Protein AF-A0A5P9F326-F1 (afdb_monomer)

Structure (mmCIF, N/CA/C/O backbone):
data_AF-A0A5P9F326-F1
#
_entry.id   AF-A0A5P9F326-F1
#
loop_
_atom_site.group_PDB
_atom_site.id
_atom_site.type_symbol
_atom_site.label_atom_id
_atom_site.label_alt_id
_atom_site.label_comp_id
_atom_site.label_asym_id
_atom_site.label_entity_id
_atom_site.label_seq_id
_atom_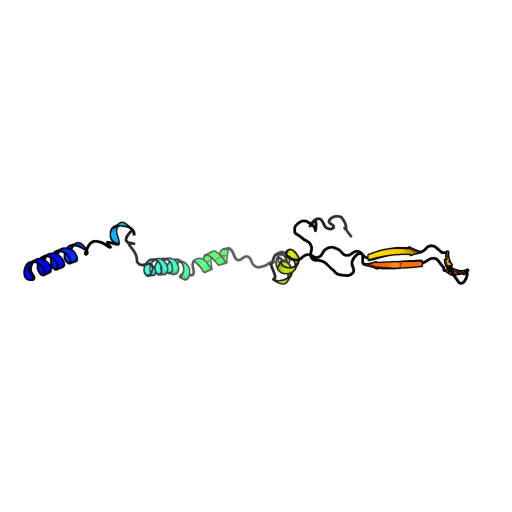site.pdbx_PDB_ins_code
_atom_site.Cartn_x
_atom_site.Cartn_y
_atom_site.Cartn_z
_atom_site.occupancy
_atom_site.B_iso_or_equiv
_atom_site.auth_seq_id
_atom_site.auth_comp_id
_atom_site.auth_asym_id
_atom_site.auth_atom_id
_atom_site.pdbx_PDB_model_num
ATOM 1 N N . MET A 1 1 ? -26.253 -72.107 57.685 1.00 61.25 1 MET A N 1
ATOM 2 C CA . MET A 1 1 ? -25.314 -71.406 56.774 1.00 61.25 1 MET A CA 1
ATOM 3 C C . MET A 1 1 ? -26.021 -70.343 55.927 1.00 61.25 1 MET A C 1
ATOM 5 O O . MET A 1 1 ? -25.635 -69.192 56.038 1.00 61.25 1 MET A O 1
ATOM 9 N N . ARG A 1 2 ? -27.102 -70.662 55.190 1.00 67.38 2 ARG A N 1
ATOM 10 C CA . ARG A 1 2 ? -27.879 -69.684 54.383 1.00 67.38 2 ARG A CA 1
ATOM 11 C C . ARG A 1 2 ? -28.496 -68.513 55.166 1.00 67.38 2 ARG A C 1
ATOM 13 O O . ARG A 1 2 ? -28.523 -67.396 54.674 1.00 67.38 2 ARG A O 1
ATOM 20 N N . THR A 1 3 ? -28.979 -68.746 56.385 1.00 68.69 3 THR A N 1
ATOM 21 C CA . THR A 1 3 ? -29.536 -67.681 57.240 1.00 68.69 3 THR A CA 1
ATOM 22 C C . THR A 1 3 ? -28.457 -66.719 57.740 1.00 68.69 3 THR A C 1
ATOM 24 O O . THR A 1 3 ? -28.693 -65.523 57.837 1.00 68.69 3 THR A O 1
ATOM 27 N N . LEU A 1 4 ? -27.246 -67.229 57.978 1.00 72.25 4 LEU A N 1
ATOM 28 C CA . LEU A 1 4 ? -26.107 -66.458 58.480 1.00 72.25 4 LEU A CA 1
ATOM 29 C C . LEU A 1 4 ? -25.500 -65.572 57.381 1.00 72.25 4 LEU A C 1
ATOM 31 O O . LEU A 1 4 ? -25.160 -64.423 57.641 1.00 72.25 4 LEU A O 1
ATOM 35 N N . THR A 1 5 ? -25.461 -66.053 56.134 1.00 74.44 5 THR A N 1
ATOM 36 C CA . THR A 1 5 ? -25.050 -65.240 54.978 1.00 74.44 5 THR A CA 1
ATOM 37 C C . THR A 1 5 ? -26.035 -64.108 54.685 1.00 74.44 5 THR A C 1
ATOM 39 O O . THR A 1 5 ? -25.599 -63.007 54.376 1.00 74.44 5 THR A O 1
ATOM 42 N N . VAL A 1 6 ? -27.347 -64.343 54.835 1.00 79.94 6 VAL A N 1
ATOM 43 C CA . VAL A 1 6 ? -28.376 -63.306 54.618 1.00 79.94 6 VAL A CA 1
ATOM 44 C C . VAL A 1 6 ? -28.276 -62.200 55.670 1.00 79.94 6 VAL A C 1
ATOM 46 O O . VAL A 1 6 ? -28.275 -61.022 55.315 1.00 79.94 6 VAL A O 1
ATOM 49 N N . VAL A 1 7 ? -28.114 -62.563 56.947 1.00 82.31 7 VAL A N 1
ATOM 50 C CA . VAL A 1 7 ? -27.924 -61.581 58.026 1.00 82.31 7 VAL A CA 1
ATOM 51 C C . VAL A 1 7 ? -26.668 -60.743 57.777 1.00 82.31 7 VAL A C 1
ATOM 53 O O . VAL A 1 7 ? -26.740 -59.521 57.857 1.00 82.31 7 VAL A O 1
ATOM 56 N N . LEU A 1 8 ? -25.559 -61.373 57.371 1.00 80.31 8 LEU A N 1
ATOM 57 C CA . LEU A 1 8 ? -24.294 -60.682 57.108 1.00 80.31 8 LEU A CA 1
ATOM 58 C C . LEU A 1 8 ? -24.382 -59.711 55.915 1.00 80.31 8 LEU A C 1
ATOM 60 O O . LEU A 1 8 ? -23.834 -58.610 55.976 1.00 80.31 8 LEU A O 1
ATOM 64 N N . THR A 1 9 ? -25.119 -60.066 54.857 1.00 80.75 9 THR A N 1
ATOM 65 C CA . THR A 1 9 ? -25.349 -59.159 53.718 1.00 80.75 9 THR A CA 1
ATOM 66 C C . THR A 1 9 ? -26.254 -57.980 54.068 1.00 80.75 9 THR A C 1
ATOM 68 O O . THR A 1 9 ? -25.986 -56.863 53.634 1.00 80.75 9 THR A O 1
ATOM 71 N N . VAL A 1 10 ? -27.291 -58.193 54.887 1.00 81.44 10 VAL A N 1
ATOM 72 C CA . VAL A 1 10 ? -28.208 -57.118 55.302 1.00 81.44 10 VAL A CA 1
ATOM 73 C C . VAL A 1 10 ? -27.493 -56.131 56.221 1.00 81.44 10 VAL A C 1
ATOM 75 O O . VAL A 1 10 ? -27.620 -54.922 56.030 1.00 81.44 10 VAL A O 1
ATOM 78 N N . THR A 1 11 ? -26.668 -56.625 57.151 1.00 78.75 11 THR A N 1
ATOM 79 C CA . THR A 1 11 ? -25.836 -55.752 57.986 1.00 78.75 11 THR A CA 1
ATOM 80 C C . THR A 1 11 ? -24.852 -54.949 57.139 1.00 78.75 11 THR A C 1
ATOM 82 O O . THR A 1 11 ? -24.738 -53.743 57.339 1.00 78.75 11 THR A O 1
ATOM 85 N N . LEU A 1 12 ? -24.213 -55.566 56.136 1.00 77.25 12 LEU A N 1
ATOM 86 C CA . LEU A 1 12 ? -23.255 -54.879 55.268 1.00 77.25 12 LEU A CA 1
ATOM 87 C C . LEU A 1 12 ? -23.908 -53.730 54.485 1.00 77.25 12 LEU A C 1
ATOM 89 O O . LEU A 1 12 ? -23.344 -52.645 54.448 1.00 77.25 12 LEU A O 1
ATOM 93 N N . ILE A 1 13 ? -25.111 -53.926 53.932 1.00 74.88 13 ILE A N 1
ATOM 94 C CA . ILE A 1 13 ? -25.837 -52.893 53.165 1.00 74.88 13 ILE A CA 1
ATOM 95 C C . ILE A 1 13 ? -26.253 -51.712 54.056 1.00 74.88 13 ILE A C 1
ATOM 97 O O . ILE A 1 13 ? -26.178 -50.564 53.621 1.00 74.88 13 ILE A O 1
ATOM 101 N N . SER A 1 14 ? -26.626 -51.963 55.315 1.00 71.88 14 SER A N 1
ATOM 102 C CA . SER A 1 14 ? -26.976 -50.889 56.260 1.00 71.88 14 SER A CA 1
ATOM 1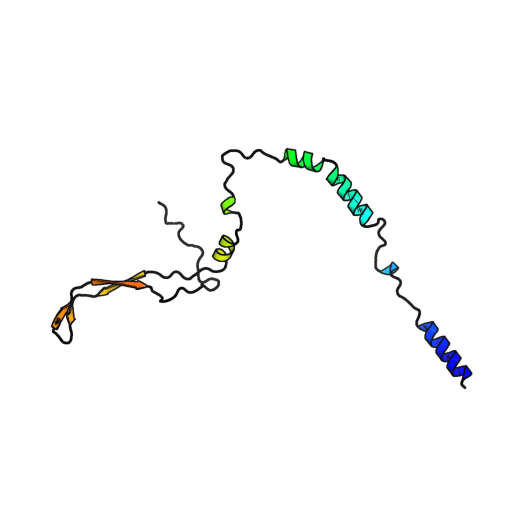03 C C . SER A 1 14 ? -25.793 -49.997 56.668 1.00 71.88 14 SER A C 1
ATOM 105 O O . SER A 1 14 ? -26.002 -48.865 57.090 1.00 71.88 14 SER A O 1
ATOM 107 N N . LEU A 1 15 ? -24.550 -50.464 56.493 1.00 66.00 15 LEU A N 1
ATOM 108 C CA . LEU A 1 15 ? -23.337 -49.686 56.777 1.00 66.00 15 LEU A CA 1
ATOM 109 C C . LEU A 1 15 ? -22.936 -48.739 55.625 1.00 66.00 15 LEU A C 1
ATOM 111 O O . LEU A 1 15 ? -22.061 -47.901 55.824 1.00 66.00 15 LEU A O 1
ATOM 115 N N . LEU A 1 16 ? -23.565 -48.834 54.443 1.00 65.88 16 LEU A N 1
ATOM 116 C CA . LEU A 1 16 ? -23.280 -47.966 53.284 1.00 65.88 16 LEU A CA 1
ATOM 117 C C . LEU A 1 16 ? -24.147 -46.694 53.213 1.00 65.88 16 LEU A C 1
ATOM 119 O O . LEU A 1 16 ? -23.942 -45.871 52.322 1.00 65.88 16 LEU A O 1
ATOM 123 N N . SER A 1 17 ? -25.098 -46.483 54.130 1.00 65.56 17 SER A N 1
ATOM 124 C CA . SER A 1 17 ? -25.923 -45.265 54.160 1.00 65.56 17 SER A CA 1
ATOM 125 C C . SER A 1 17 ? -25.333 -44.194 55.090 1.00 65.56 17 SER A C 1
ATOM 127 O O . SER A 1 17 ? -25.883 -43.906 56.151 1.00 65.56 17 SER A O 1
ATOM 129 N N . ALA A 1 18 ? -24.198 -43.621 54.696 1.00 60.91 18 ALA A N 1
ATOM 130 C CA . ALA A 1 18 ? -23.560 -42.445 55.303 1.00 60.91 18 ALA A CA 1
ATOM 131 C C . ALA A 1 18 ? -22.618 -41.832 54.244 1.00 60.91 18 ALA A C 1
ATOM 133 O O . ALA A 1 18 ? -21.825 -42.568 53.675 1.00 60.91 18 ALA A O 1
ATOM 134 N N . CYS A 1 19 ? -22.589 -40.557 53.848 1.00 63.59 19 CYS A N 1
ATOM 135 C CA . CYS A 1 19 ? -23.296 -39.322 54.173 1.00 63.59 19 CYS A CA 1
ATOM 136 C C . CYS A 1 19 ? -23.126 -38.395 52.948 1.00 63.59 19 CYS A C 1
ATOM 138 O O . CYS A 1 19 ? -22.008 -38.234 52.465 1.00 63.59 19 CYS A O 1
ATOM 140 N N . ALA A 1 20 ? -24.183 -37.727 52.489 1.00 62.28 20 ALA A N 1
ATOM 141 C CA . ALA A 1 20 ? -24.061 -36.537 51.641 1.00 62.28 20 ALA A CA 1
ATOM 142 C C . ALA A 1 20 ? -24.851 -35.400 52.294 1.00 62.28 20 ALA A C 1
ATOM 144 O O . ALA A 1 20 ? -25.893 -34.967 51.809 1.00 62.28 20 ALA A O 1
ATOM 145 N N . THR A 1 21 ? -24.400 -34.967 53.467 1.00 67.25 21 THR A N 1
ATOM 146 C CA . THR A 1 21 ? -24.969 -33.810 54.158 1.00 67.25 21 THR A CA 1
ATOM 147 C C . THR A 1 21 ? -24.419 -32.547 53.498 1.00 67.25 21 THR A C 1
ATOM 149 O O . THR A 1 21 ? -23.243 -32.225 53.642 1.00 67.25 21 THR A O 1
ATOM 152 N N . LYS A 1 22 ? -25.258 -31.827 52.740 1.00 65.12 22 LYS A N 1
ATOM 153 C CA . LYS A 1 22 ? -24.862 -30.581 52.049 1.00 65.12 22 LYS A CA 1
ATOM 154 C C . LYS A 1 22 ? -24.638 -29.399 53.004 1.00 65.12 22 LYS A C 1
ATOM 156 O O . LYS A 1 22 ? -24.153 -28.351 52.586 1.00 65.12 22 LYS A O 1
ATOM 161 N N . ASP A 1 23 ? -25.011 -29.570 54.269 1.00 63.47 23 ASP A N 1
ATOM 162 C CA . ASP A 1 23 ? -25.118 -28.495 55.256 1.00 63.47 23 ASP A CA 1
ATOM 163 C C . ASP A 1 23 ? -23.763 -28.069 55.841 1.00 63.47 23 ASP A C 1
ATOM 165 O O . ASP A 1 23 ? -23.675 -27.027 56.481 1.00 63.47 23 ASP A O 1
ATOM 169 N N . SER A 1 24 ? -22.689 -28.835 55.606 1.00 63.50 24 SER A N 1
ATOM 170 C CA . SER A 1 24 ? -21.341 -28.516 56.099 1.00 63.50 24 SER A CA 1
ATOM 171 C C . SER A 1 24 ? -20.445 -27.797 55.085 1.00 63.50 24 SER A C 1
ATOM 173 O O . SER A 1 24 ? -19.307 -27.481 55.424 1.00 63.50 24 SER A O 1
ATOM 175 N N . ILE A 1 25 ? -20.899 -27.586 53.842 1.00 70.25 25 ILE A N 1
ATOM 176 C CA . ILE A 1 25 ? -20.041 -27.067 52.758 1.00 70.25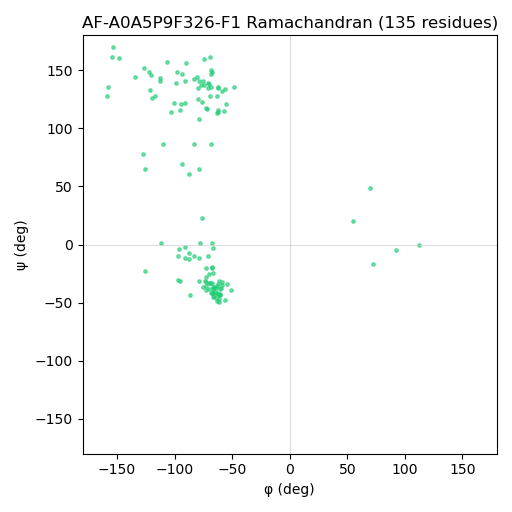 25 ILE A CA 1
ATOM 177 C C . ILE A 1 25 ? -20.588 -25.818 52.063 1.00 70.25 25 ILE A C 1
ATOM 179 O O . ILE A 1 25 ? -19.807 -25.049 51.508 1.00 70.25 25 ILE A O 1
ATOM 183 N N . LEU A 1 26 ? -21.896 -25.562 52.123 1.00 78.00 26 LEU A N 1
ATOM 184 C CA . LEU A 1 26 ? -22.477 -24.336 51.580 1.00 78.00 26 LEU A CA 1
ATOM 185 C C . LEU A 1 26 ? -23.178 -23.553 52.693 1.00 78.00 26 LEU A C 1
ATOM 187 O O . LEU A 1 26 ? -24.046 -24.124 53.357 1.00 78.00 26 LEU A O 1
ATOM 191 N N . PRO A 1 27 ? -22.851 -22.262 52.894 1.00 75.56 27 PRO A N 1
ATOM 192 C CA . PRO A 1 27 ? -23.648 -21.413 53.764 1.00 75.56 27 PRO A CA 1
ATOM 193 C C . PRO A 1 27 ? -25.079 -21.375 53.227 1.00 75.56 27 PRO A C 1
ATOM 195 O O . PRO A 1 27 ? -25.298 -21.198 52.027 1.00 75.56 27 PRO A O 1
ATOM 198 N N . VAL A 1 28 ? -26.054 -21.582 54.110 1.00 78.56 28 VAL A N 1
ATOM 199 C CA . VAL A 1 28 ? -27.467 -21.490 53.746 1.00 78.56 28 VAL A CA 1
ATOM 200 C C . VAL A 1 28 ? -27.782 -20.010 53.524 1.00 78.56 28 VAL A C 1
ATOM 202 O O . VAL A 1 28 ? -27.640 -19.229 54.466 1.00 78.56 28 VAL A O 1
ATOM 205 N N . PRO A 1 29 ? -28.157 -19.590 52.303 1.00 79.88 29 PRO A N 1
ATOM 206 C CA . PRO A 1 29 ? -28.485 -18.197 52.057 1.00 79.88 29 PRO A CA 1
ATOM 207 C C . PRO A 1 29 ? -29.780 -17.835 52.794 1.00 79.88 29 PRO A C 1
ATOM 209 O O . PRO A 1 29 ? -30.756 -18.582 52.751 1.00 79.88 29 PRO A O 1
ATOM 212 N N . GLU A 1 30 ? -29.797 -16.680 53.461 1.00 81.50 30 GLU A N 1
ATOM 213 C CA . GLU A 1 30 ? -30.979 -16.172 54.179 1.00 81.50 30 GLU A CA 1
ATOM 214 C C . GLU A 1 30 ? -32.132 -15.788 53.236 1.00 81.50 30 GLU A C 1
ATOM 216 O O . GLU A 1 30 ? -33.290 -15.691 53.647 1.00 81.50 30 GLU A O 1
ATOM 221 N N . HIS A 1 31 ? -31.818 -15.556 51.961 1.00 83.38 31 HIS A N 1
ATOM 222 C CA . HIS A 1 31 ? -32.761 -15.133 50.936 1.00 83.38 31 HIS A CA 1
ATOM 223 C C . HIS A 1 31 ? -32.569 -15.937 49.656 1.00 83.38 31 HIS A C 1
ATOM 225 O O . HIS A 1 31 ? -31.445 -16.261 49.270 1.00 83.38 31 HIS A O 1
ATOM 231 N N . ASP A 1 32 ? -33.679 -16.221 48.981 1.00 87.75 32 ASP A N 1
ATOM 232 C CA . ASP A 1 32 ? -33.647 -16.818 47.655 1.00 87.75 32 ASP A CA 1
ATOM 233 C C . ASP A 1 32 ? -33.063 -15.823 46.638 1.00 87.75 32 ASP A C 1
ATOM 235 O O . ASP A 1 32 ? -33.241 -14.605 46.751 1.00 87.75 32 ASP A O 1
ATOM 239 N N . MET A 1 33 ? -32.385 -16.337 45.614 1.00 84.69 33 MET A N 1
ATOM 240 C CA . MET A 1 33 ? -31.772 -15.515 44.567 1.00 84.69 33 MET A CA 1
ATOM 241 C C . MET A 1 33 ? -32.805 -14.653 43.842 1.00 84.69 33 MET A C 1
ATOM 243 O O . MET A 1 33 ? -32.487 -13.527 43.458 1.00 84.69 33 MET A O 1
ATOM 247 N N . LYS A 1 34 ? -34.046 -15.144 43.705 1.00 86.19 34 LYS A N 1
ATOM 248 C CA . LYS A 1 34 ? -35.156 -14.356 43.155 1.00 86.19 34 LYS A CA 1
ATOM 249 C C . LYS A 1 34 ? -35.432 -13.107 43.999 1.00 86.19 34 LYS A C 1
ATOM 251 O O . LYS A 1 34 ? -35.564 -12.024 43.450 1.00 86.19 34 LYS A O 1
ATOM 256 N N . ASP A 1 35 ? -35.411 -13.229 45.327 1.00 86.75 35 ASP A N 1
ATOM 257 C CA . ASP A 1 35 ? -35.728 -12.122 46.234 1.00 86.75 35 ASP A CA 1
ATOM 258 C C . ASP A 1 35 ? -34.598 -11.087 46.249 1.00 86.75 35 ASP A C 1
ATOM 260 O O . ASP A 1 35 ? -34.850 -9.883 46.321 1.00 86.75 35 ASP A O 1
ATOM 264 N N . VAL A 1 36 ? -33.344 -11.542 46.141 1.00 86.12 36 VAL A N 1
ATOM 265 C CA . VAL A 1 36 ? -32.177 -10.663 45.969 1.00 86.12 36 VAL A CA 1
ATOM 266 C C . VAL A 1 36 ? -32.263 -9.911 44.640 1.00 86.12 36 VAL A C 1
ATOM 268 O O . VAL A 1 36 ? -32.053 -8.696 44.611 1.00 86.12 36 VAL A O 1
ATOM 271 N N . TYR A 1 37 ? -32.596 -10.612 43.554 1.00 83.94 37 TYR A N 1
ATOM 272 C CA . TYR A 1 37 ? -32.739 -10.020 42.228 1.00 83.94 37 TYR A CA 1
ATOM 273 C C . TYR A 1 37 ? -33.876 -8.995 42.185 1.00 83.94 37 TYR A C 1
ATOM 275 O O . TYR A 1 37 ? -33.652 -7.861 41.764 1.00 83.94 37 TYR A O 1
ATOM 283 N N . ASP A 1 38 ? -35.057 -9.348 42.690 1.00 83.31 38 ASP A N 1
ATOM 284 C CA . ASP A 1 38 ? -36.229 -8.472 42.703 1.00 83.31 38 ASP A CA 1
ATOM 285 C C . ASP A 1 38 ? -35.984 -7.227 43.559 1.00 83.31 38 ASP A C 1
ATOM 287 O O . ASP A 1 38 ? -36.297 -6.117 43.134 1.00 83.31 38 ASP A O 1
ATOM 291 N N . ARG A 1 39 ? -35.341 -7.368 44.725 1.00 82.38 39 ARG A N 1
ATOM 292 C CA . ARG A 1 39 ? -34.966 -6.229 45.579 1.00 82.38 39 ARG A CA 1
ATOM 293 C C . ARG A 1 39 ? -33.945 -5.315 44.904 1.00 82.38 39 ARG A C 1
ATOM 295 O O . ARG A 1 39 ? -34.058 -4.093 44.997 1.00 82.38 39 ARG A O 1
ATOM 302 N N . HIS A 1 40 ? -32.959 -5.891 44.215 1.00 79.00 40 HIS A N 1
ATOM 303 C CA . HIS A 1 40 ? -31.968 -5.118 43.470 1.00 79.00 40 HIS A CA 1
ATOM 304 C C . HIS A 1 40 ? -32.613 -4.393 42.280 1.00 79.00 40 HIS A C 1
ATOM 306 O O . HIS A 1 40 ? -32.358 -3.210 42.067 1.00 79.00 40 HIS A O 1
ATOM 312 N N . MET A 1 41 ? -33.515 -5.057 41.554 1.00 74.06 41 MET A N 1
ATOM 313 C CA . MET A 1 41 ? -34.210 -4.479 40.404 1.00 74.06 41 MET A CA 1
ATOM 314 C C . MET A 1 41 ? -35.277 -3.452 40.792 1.00 74.06 41 MET A C 1
ATOM 316 O O . MET A 1 41 ? -35.450 -2.468 40.074 1.00 74.06 41 MET A O 1
ATOM 320 N N . GLN A 1 42 ? -35.939 -3.593 41.943 1.00 68.94 42 GLN A N 1
ATOM 321 C CA . GLN A 1 42 ? -36.881 -2.591 42.461 1.00 68.94 42 GLN A CA 1
ATOM 322 C C . GLN A 1 42 ? -36.199 -1.242 42.750 1.00 68.94 42 GLN A C 1
ATOM 324 O O . GLN A 1 42 ? -36.794 -0.198 42.492 1.00 68.94 42 GLN A O 1
ATOM 329 N N . GLY A 1 43 ? -34.930 -1.239 43.180 1.00 62.31 43 GLY A N 1
ATOM 330 C CA . GLY A 1 43 ? -34.127 -0.011 43.304 1.00 62.31 43 GLY A CA 1
ATOM 331 C C . GLY A 1 43 ? -33.676 0.591 41.962 1.00 62.31 43 GLY A C 1
ATOM 332 O O . GLY A 1 43 ? -33.353 1.773 41.884 1.00 62.31 43 GLY A O 1
ATOM 333 N N . ILE A 1 44 ? -33.675 -0.206 40.890 1.00 60.97 44 ILE A N 1
ATOM 334 C CA . ILE A 1 44 ? -33.213 0.171 39.543 1.00 60.97 44 ILE A CA 1
ATOM 335 C C . ILE A 1 44 ? -34.388 0.635 38.656 1.00 60.97 44 ILE A C 1
ATOM 337 O O . ILE A 1 44 ? -34.211 1.511 37.807 1.00 60.97 44 ILE A O 1
ATOM 341 N N . GLY A 1 45 ? -35.591 0.086 38.861 1.00 59.34 45 GLY A N 1
ATOM 342 C CA . GLY A 1 45 ? -36.788 0.317 38.040 1.00 59.34 45 GLY A CA 1
ATOM 343 C C . GLY A 1 45 ? -37.660 1.516 38.438 1.00 59.34 45 GLY A C 1
ATOM 344 O O . GLY A 1 45 ? -38.503 1.933 37.650 1.00 59.34 45 GLY A O 1
ATOM 345 N N . GLY A 1 46 ? -37.449 2.112 39.617 1.00 61.97 46 GLY A N 1
ATOM 346 C CA . GLY A 1 46 ? -38.249 3.232 40.142 1.00 61.97 46 GLY A CA 1
ATOM 347 C C . GLY A 1 46 ? -37.962 4.610 39.527 1.00 61.97 46 GLY A C 1
ATOM 348 O O . GLY A 1 46 ? -38.171 5.620 40.188 1.00 61.97 46 GLY A O 1
ATOM 349 N N . GLY A 1 47 ? -37.400 4.685 38.316 1.00 61.56 47 GLY A N 1
ATOM 350 C CA . GLY A 1 47 ? -37.068 5.954 37.644 1.00 61.56 47 GLY A CA 1
ATOM 351 C C . GLY A 1 47 ? -35.872 6.719 38.234 1.00 61.56 47 GLY A C 1
ATOM 352 O O . GLY A 1 47 ? -35.260 7.515 37.530 1.00 61.56 47 GLY A O 1
ATOM 353 N N . GLN A 1 48 ? -35.446 6.411 39.461 1.00 63.75 48 GLN A N 1
ATOM 354 C CA . GLN A 1 48 ? -34.345 7.091 40.154 1.00 63.75 48 GLN A CA 1
ATOM 355 C C . GLN A 1 48 ? -33.009 7.013 39.394 1.00 63.75 48 GLN A C 1
ATOM 357 O O . GLN A 1 48 ? -32.244 7.976 39.366 1.00 63.75 48 GLN A O 1
ATOM 362 N N . LEU A 1 49 ? -32.733 5.901 38.705 1.00 63.53 49 LEU A N 1
ATOM 363 C CA . LEU A 1 49 ? -31.574 5.801 37.813 1.00 63.53 49 LEU A CA 1
ATOM 364 C C . LEU A 1 49 ? -31.736 6.603 36.521 1.00 63.53 49 LEU A C 1
ATOM 366 O O . LEU A 1 49 ? -30.736 7.078 35.988 1.00 63.53 49 LEU A O 1
ATOM 370 N N . TYR A 1 50 ? -32.956 6.738 35.998 1.00 66.69 50 TYR A N 1
ATOM 371 C CA . TYR A 1 50 ? -33.226 7.599 34.845 1.00 66.69 50 TYR A CA 1
ATOM 372 C C . TYR A 1 50 ? -33.024 9.073 35.215 1.00 66.69 50 TYR A C 1
ATOM 374 O O . TYR A 1 50 ? -32.369 9.788 34.459 1.00 66.69 50 TYR A O 1
ATOM 382 N N . ASP A 1 51 ? -33.471 9.488 36.403 1.00 70.06 51 ASP A N 1
ATOM 383 C CA . ASP A 1 51 ? -33.231 10.829 36.948 1.00 70.06 51 ASP A CA 1
ATOM 384 C C . ASP A 1 51 ? -31.748 11.078 37.237 1.00 70.06 51 ASP A C 1
ATOM 386 O O . ASP A 1 51 ? -31.192 12.096 36.843 1.00 70.06 51 ASP A O 1
ATOM 390 N N . THR A 1 52 ? -31.047 10.121 37.845 1.00 69.69 52 THR A N 1
ATOM 391 C CA . THR A 1 52 ? -29.608 10.285 38.118 1.00 69.69 52 THR A CA 1
ATOM 392 C C . THR A 1 52 ? -28.793 10.336 36.819 1.00 69.69 52 THR A C 1
ATOM 394 O O . THR A 1 52 ? -27.834 11.099 36.706 1.00 69.69 52 THR A O 1
ATOM 397 N N . ARG A 1 53 ? -29.183 9.563 35.794 1.00 68.88 53 ARG A N 1
ATOM 398 C CA . ARG A 1 53 ? -28.555 9.606 34.462 1.00 68.88 53 ARG A CA 1
ATOM 399 C C . ARG A 1 53 ? -28.912 10.866 33.677 1.00 68.88 53 ARG A C 1
ATOM 401 O O . ARG A 1 53 ? -28.110 11.279 32.842 1.00 68.88 53 ARG A O 1
ATOM 408 N N . SER A 1 54 ? -30.071 11.478 33.923 1.00 70.88 54 SER A N 1
ATOM 409 C CA . SER A 1 54 ? -30.454 12.727 33.259 1.00 70.88 54 SER A CA 1
ATOM 410 C C . SER A 1 54 ? -29.564 13.894 33.702 1.00 70.88 54 SER A C 1
ATOM 412 O O . SER A 1 54 ? -29.193 14.708 32.860 1.00 70.88 54 SER A O 1
ATOM 414 N N . LEU A 1 55 ? -29.097 13.901 34.959 1.00 74.81 55 LEU A N 1
ATOM 415 C CA . LEU A 1 55 ? -28.121 14.878 35.471 1.00 74.81 55 LEU A CA 1
ATOM 416 C C . LEU A 1 55 ? -26.765 14.829 34.746 1.00 74.81 55 LEU A C 1
ATOM 418 O O . LEU A 1 55 ? -26.100 15.851 34.606 1.00 74.81 55 LEU A O 1
ATOM 422 N N . LEU A 1 56 ? -26.352 13.651 34.271 1.00 73.50 56 LEU A N 1
ATOM 423 C CA . LEU A 1 56 ? -25.100 13.460 33.526 1.00 73.50 56 LEU A CA 1
ATOM 424 C C . LEU A 1 56 ? -25.266 13.693 32.017 1.00 73.50 56 LEU A C 1
ATOM 426 O O . LEU A 1 56 ? -24.282 13.696 31.273 1.00 73.50 56 LEU A O 1
ATOM 430 N N . ARG A 1 57 ? -26.500 13.875 31.536 1.00 70.75 57 ARG A N 1
ATOM 431 C CA . ARG A 1 57 ? -26.795 14.032 30.112 1.00 70.75 57 ARG A CA 1
ATOM 432 C C . ARG A 1 57 ? -26.568 15.481 29.690 1.00 70.75 57 ARG A C 1
ATOM 434 O O . ARG A 1 57 ? -27.492 16.286 29.640 1.00 70.75 57 ARG A O 1
ATOM 441 N N . ARG A 1 58 ? -25.328 15.811 29.336 1.00 75.69 58 ARG A N 1
ATOM 442 C CA . ARG A 1 58 ? -25.014 17.065 28.642 1.00 75.69 58 ARG A CA 1
ATOM 443 C C . ARG A 1 58 ? -25.536 16.996 27.193 1.00 75.69 58 ARG A C 1
ATOM 445 O O . ARG A 1 58 ? -25.321 15.977 26.535 1.00 75.69 58 ARG A O 1
ATOM 452 N N . PRO A 1 59 ? -26.206 18.037 26.662 1.00 73.12 59 PRO A N 1
ATOM 453 C CA . PRO A 1 59 ? -26.514 18.104 25.237 1.00 73.12 59 PRO A CA 1
ATOM 454 C C . PRO A 1 59 ? -25.211 18.137 24.430 1.00 73.12 59 PRO A C 1
ATOM 456 O O . PRO A 1 59 ? -24.280 18.857 24.792 1.00 73.12 59 PRO A O 1
ATOM 459 N N . LYS A 1 60 ? -25.142 17.359 23.344 1.00 66.06 60 LYS A N 1
ATOM 460 C CA . LYS A 1 60 ? -24.009 17.394 22.415 1.00 66.06 60 LYS A CA 1
ATOM 461 C C . LYS A 1 60 ? -23.942 18.798 21.807 1.00 66.06 60 LYS A C 1
ATOM 463 O O . LYS A 1 60 ? -24.881 19.220 21.136 1.00 66.06 60 LYS A O 1
ATOM 468 N N . ILE A 1 61 ? -22.880 19.532 22.119 1.00 72.69 61 ILE A N 1
ATOM 469 C CA . ILE A 1 61 ? -22.629 20.886 21.614 1.00 72.69 61 ILE A CA 1
ATOM 470 C C . ILE A 1 61 ? -21.760 20.757 20.361 1.00 72.69 61 ILE A C 1
ATOM 472 O O . ILE A 1 61 ? -20.955 19.836 20.250 1.00 72.69 61 ILE A O 1
ATOM 476 N N . GLU A 1 62 ? -21.951 21.648 19.397 1.00 60.62 62 GLU A N 1
ATOM 477 C CA . GLU A 1 62 ? -21.110 21.743 18.204 1.00 60.62 62 GLU A CA 1
ATOM 478 C C . GLU A 1 62 ? -19.645 21.961 18.635 1.00 60.62 62 GLU A C 1
ATOM 480 O O . GLU A 1 62 ? -19.335 22.942 19.307 1.00 60.62 62 GLU A O 1
ATOM 485 N N . GLY A 1 63 ? -18.774 20.985 18.351 1.00 64.38 63 GLY A N 1
ATOM 486 C CA . GLY A 1 63 ? -17.403 20.912 18.882 1.00 64.38 63 GLY A CA 1
ATOM 487 C C . GLY A 1 63 ? -17.139 19.761 19.862 1.00 64.38 63 GLY A C 1
ATOM 488 O O . GLY A 1 63 ? -16.019 19.630 20.339 1.00 64.38 63 GLY A O 1
ATOM 489 N N . ASP A 1 64 ? -18.135 18.925 20.168 1.00 61.75 64 ASP A N 1
ATOM 490 C CA . ASP A 1 64 ? -17.895 17.612 20.781 1.00 61.75 64 ASP A CA 1
ATOM 491 C C . ASP A 1 64 ? -17.087 16.765 19.782 1.00 61.75 64 ASP A C 1
ATOM 493 O O . ASP A 1 64 ? -17.579 16.494 18.680 1.00 61.75 64 ASP A O 1
ATOM 497 N N . ASP A 1 65 ? -15.837 16.448 20.137 1.00 64.88 65 ASP A N 1
ATOM 498 C CA . ASP A 1 65 ? -14.862 15.804 19.252 1.00 64.88 65 ASP A CA 1
ATOM 499 C C . ASP A 1 65 ? -15.482 14.596 18.545 1.00 64.88 65 ASP A C 1
ATOM 501 O O . ASP A 1 65 ? -16.176 13.773 19.154 1.00 64.88 65 ASP A O 1
ATOM 505 N N . ASP A 1 66 ? -15.232 14.479 17.240 1.00 68.00 66 ASP A N 1
ATOM 506 C CA . ASP A 1 66 ? -15.674 13.324 16.475 1.00 68.00 66 ASP A CA 1
ATOM 507 C C . ASP A 1 66 ? -14.886 12.080 16.915 1.00 68.00 66 ASP A C 1
ATOM 509 O O . ASP A 1 66 ? -13.862 11.703 16.347 1.00 68.00 66 ASP A O 1
ATOM 513 N N . LEU A 1 67 ? -15.382 11.425 17.965 1.00 66.69 67 LEU A N 1
ATOM 514 C CA . LEU A 1 67 ? -14.846 10.177 18.500 1.00 66.69 67 LEU A CA 1
ATOM 515 C C . LEU A 1 67 ? -15.027 8.997 17.534 1.00 66.69 67 LEU A C 1
ATOM 517 O O . LEU A 1 67 ? -14.615 7.888 17.874 1.00 66.69 67 LEU A O 1
ATOM 521 N N . SER A 1 68 ? -15.606 9.197 16.341 1.00 67.44 68 SER A N 1
ATOM 522 C CA . SER A 1 68 ? -15.718 8.157 15.312 1.00 67.44 68 SER A CA 1
ATOM 523 C C . SER A 1 68 ? -14.360 7.533 14.970 1.00 67.44 68 SER A C 1
ATOM 525 O O . SER A 1 68 ? -14.284 6.319 14.784 1.00 67.44 68 SER A O 1
ATOM 527 N N . TYR A 1 69 ? -13.277 8.316 15.013 1.00 64.12 69 TYR A N 1
ATOM 528 C CA . TYR A 1 69 ? -11.903 7.835 14.821 1.00 64.12 69 TYR A CA 1
ATOM 529 C C . TYR A 1 69 ? -11.412 6.894 15.936 1.00 64.12 69 TYR A C 1
ATOM 531 O O . TYR A 1 69 ? -10.532 6.067 15.698 1.00 64.12 69 TYR A O 1
ATOM 539 N N . TYR A 1 70 ? -11.987 6.982 17.138 1.00 63.12 70 TYR A N 1
ATOM 540 C CA . TYR A 1 70 ? -11.678 6.104 18.273 1.00 63.12 70 TYR A CA 1
ATOM 541 C C . TYR A 1 70 ? -12.576 4.864 18.334 1.00 63.12 70 TYR A C 1
ATOM 543 O O . TYR A 1 70 ? -12.290 3.928 19.091 1.00 63.12 70 TYR A O 1
ATOM 551 N N . VAL A 1 71 ? -13.655 4.820 17.546 1.00 70.62 71 VAL A N 1
ATOM 552 C CA . VAL A 1 71 ? -14.524 3.647 17.479 1.00 70.62 71 VAL A CA 1
ATOM 553 C C . VAL A 1 71 ? -13.793 2.541 16.726 1.00 70.62 71 VAL A C 1
ATOM 555 O O . VAL A 1 71 ? -13.474 2.650 15.543 1.00 70.62 71 VAL A O 1
ATOM 558 N N . ARG A 1 72 ? -13.547 1.427 17.422 1.00 72.38 72 ARG A N 1
ATOM 559 C CA . ARG A 1 72 ? -13.079 0.199 16.780 1.00 72.38 72 ARG A CA 1
ATOM 560 C C . ARG A 1 72 ? -14.149 -0.274 15.804 1.00 72.38 72 ARG A C 1
ATOM 562 O O . ARG A 1 72 ? -15.245 -0.643 16.213 1.00 72.38 72 ARG A O 1
ATOM 569 N N . THR A 1 73 ? -13.807 -0.278 14.524 1.00 77.50 73 THR A N 1
ATOM 570 C CA . THR A 1 73 ? -14.590 -0.941 13.482 1.00 77.50 73 THR A CA 1
ATOM 571 C C . THR A 1 73 ? -13.869 -2.212 13.045 1.00 77.50 73 THR A C 1
ATOM 573 O O . THR A 1 73 ? -12.644 -2.305 13.170 1.00 77.50 73 THR A O 1
ATOM 576 N N . GLU A 1 74 ? -14.605 -3.172 12.484 1.00 74.69 74 GLU A N 1
ATOM 577 C CA . GLU A 1 74 ? -14.029 -4.391 11.890 1.00 74.69 74 GLU A CA 1
ATOM 578 C C . GLU A 1 74 ? -12.906 -4.060 10.888 1.00 74.69 74 GLU A C 1
ATOM 580 O O . GLU A 1 74 ? -11.843 -4.684 10.883 1.00 74.69 74 GLU A O 1
ATOM 585 N N . LYS A 1 75 ? -13.090 -2.989 10.101 1.00 73.31 75 LYS A N 1
ATOM 586 C CA . LYS A 1 75 ? -12.087 -2.474 9.159 1.00 73.31 75 LYS A CA 1
ATOM 587 C C . LYS A 1 75 ? -10.799 -2.037 9.866 1.00 73.31 75 LYS A C 1
ATOM 589 O O . LYS A 1 75 ? -9.713 -2.443 9.456 1.00 73.31 75 LYS A O 1
ATOM 594 N N . THR A 1 76 ? -10.907 -1.229 10.921 1.00 72.62 76 THR A N 1
ATOM 595 C CA . THR A 1 76 ? -9.747 -0.733 11.683 1.00 72.62 76 THR A CA 1
ATOM 596 C C . THR A 1 76 ? -8.987 -1.883 12.348 1.00 72.62 76 THR A C 1
ATOM 598 O O . THR A 1 76 ? -7.759 -1.868 12.429 1.00 72.62 76 THR A O 1
ATOM 601 N N . GLN A 1 77 ? -9.706 -2.911 12.802 1.00 77.56 77 GLN A N 1
ATOM 602 C CA . GLN A 1 77 ? -9.118 -4.051 13.499 1.00 77.56 77 GLN A CA 1
ATOM 603 C C . GLN A 1 77 ? -8.343 -4.980 12.559 1.00 77.56 77 GLN A C 1
ATOM 605 O O . GLN A 1 77 ? -7.255 -5.426 12.921 1.00 77.56 77 GLN A O 1
ATOM 610 N N . LEU A 1 78 ? -8.846 -5.218 11.345 1.00 74.25 78 LEU A N 1
ATOM 611 C CA . LEU A 1 78 ? -8.116 -5.956 10.309 1.00 74.25 78 LEU A CA 1
ATOM 612 C C . LEU A 1 78 ? -6.808 -5.249 9.928 1.00 74.25 78 LEU A C 1
ATOM 614 O O . LEU A 1 78 ? -5.755 -5.884 9.919 1.00 74.25 78 LEU A O 1
ATOM 618 N N . GLN A 1 79 ? -6.854 -3.933 9.703 1.00 74.00 79 GLN A N 1
ATOM 619 C CA . GLN A 1 79 ? -5.664 -3.143 9.356 1.00 74.00 79 GLN A CA 1
ATOM 620 C C . GLN A 1 79 ? -4.614 -3.121 10.476 1.00 74.00 79 GLN A C 1
ATOM 622 O O . GLN A 1 79 ? -3.419 -3.192 10.203 1.00 74.00 79 GLN A O 1
ATOM 627 N N . ALA A 1 80 ? -5.040 -3.064 11.740 1.00 71.75 80 ALA A N 1
ATOM 628 C CA . ALA A 1 80 ? -4.122 -3.098 12.877 1.00 71.75 80 ALA A CA 1
ATOM 629 C C . ALA A 1 80 ? -3.449 -4.469 13.077 1.00 71.75 80 ALA A C 1
ATOM 631 O O . ALA A 1 80 ? -2.385 -4.542 13.688 1.00 71.75 80 ALA A O 1
ATOM 632 N N . ARG A 1 81 ? -4.072 -5.560 12.614 1.00 78.06 81 ARG A N 1
ATOM 633 C CA . ARG A 1 81 ? -3.583 -6.932 12.831 1.00 78.06 81 ARG A CA 1
ATOM 634 C C . ARG A 1 81 ? -2.779 -7.486 11.660 1.00 78.06 81 ARG A C 1
ATOM 636 O O . ARG A 1 81 ? -1.884 -8.289 11.900 1.00 78.06 81 ARG A O 1
ATOM 643 N N . PHE A 1 82 ? -3.080 -7.064 10.435 1.00 86.00 82 PHE A N 1
ATOM 644 C CA . PHE A 1 82 ? -2.469 -7.593 9.216 1.00 86.00 82 PHE A CA 1
ATOM 645 C C . PHE A 1 82 ? -1.919 -6.451 8.360 1.00 86.00 82 PHE A C 1
ATOM 647 O O . PHE A 1 82 ? -2.534 -6.036 7.377 1.00 86.00 82 PHE A O 1
ATOM 654 N N . LYS A 1 83 ? -0.756 -5.929 8.757 1.00 87.50 83 LYS A N 1
ATOM 655 C CA . LYS A 1 83 ? -0.015 -4.940 7.966 1.00 87.50 83 LYS A CA 1
ATOM 656 C C . LYS A 1 83 ? 0.831 -5.641 6.907 1.00 87.50 83 LYS A C 1
ATOM 658 O O . LYS A 1 83 ? 1.383 -6.709 7.166 1.00 87.50 83 LYS A O 1
ATOM 663 N N . THR A 1 84 ? 0.927 -5.049 5.726 1.00 89.88 84 THR A N 1
ATOM 664 C CA . THR A 1 84 ? 1.838 -5.493 4.667 1.00 89.88 84 THR A CA 1
ATOM 665 C C . THR A 1 84 ? 3.193 -4.799 4.798 1.00 89.88 84 THR A C 1
ATOM 667 O O . THR A 1 84 ? 3.297 -3.728 5.399 1.00 89.88 84 THR A O 1
ATOM 670 N N . LEU A 1 85 ? 4.244 -5.422 4.265 1.00 90.38 85 LEU A N 1
ATOM 671 C CA . LEU A 1 85 ? 5.552 -4.792 4.115 1.00 90.38 85 LEU A CA 1
ATOM 672 C C . LEU A 1 85 ? 5.480 -3.719 3.016 1.00 90.38 85 LEU A C 1
ATOM 674 O O . LEU A 1 85 ? 4.857 -3.956 1.975 1.00 90.38 85 LEU A O 1
ATOM 678 N N . PRO A 1 86 ? 6.114 -2.549 3.210 1.00 90.56 86 PRO A N 1
ATOM 679 C CA . PRO A 1 86 ? 6.126 -1.505 2.192 1.00 90.56 86 PRO A CA 1
ATOM 680 C C . PRO A 1 86 ? 6.844 -2.020 0.944 1.00 90.56 86 PRO A C 1
ATOM 682 O O . PRO A 1 86 ? 7.966 -2.479 1.073 1.00 90.56 86 PRO A O 1
ATOM 685 N N . ASN A 1 87 ? 6.238 -1.917 -0.246 1.00 93.81 87 ASN A N 1
ATOM 686 C CA . ASN A 1 87 ? 6.843 -2.316 -1.527 1.00 93.81 87 ASN A CA 1
ATOM 687 C C . ASN A 1 87 ? 7.173 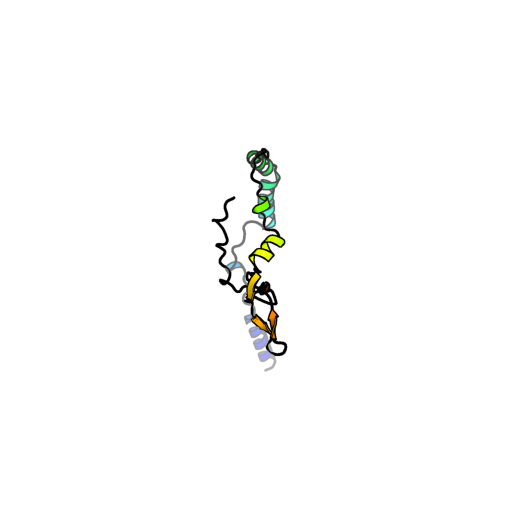-1.078 -2.392 1.00 93.81 87 ASN A C 1
ATOM 689 O O . ASN A 1 87 ? 6.335 -0.638 -3.200 1.00 93.81 87 ASN A O 1
ATOM 693 N N . PRO A 1 88 ? 8.360 -0.461 -2.208 1.00 94.44 88 PRO A N 1
ATOM 694 C CA . PRO A 1 88 ? 8.711 0.770 -2.893 1.00 94.44 88 PRO A CA 1
ATOM 695 C C . PRO A 1 88 ? 8.898 0.531 -4.394 1.00 94.44 88 PRO A C 1
ATOM 697 O O . PRO A 1 88 ? 9.295 -0.546 -4.848 1.00 94.44 88 PRO A O 1
ATOM 700 N N . THR A 1 89 ? 8.609 1.568 -5.178 1.00 95.75 89 THR A N 1
ATOM 701 C CA . THR A 1 89 ? 8.994 1.605 -6.589 1.00 95.75 89 THR A CA 1
ATOM 702 C C . THR A 1 89 ? 10.467 1.988 -6.677 1.00 95.75 89 THR A C 1
ATOM 704 O O . THR A 1 89 ? 10.884 3.014 -6.141 1.00 95.75 89 THR A O 1
ATOM 707 N N . MET A 1 90 ? 11.239 1.149 -7.351 1.00 96.06 90 MET A N 1
ATOM 708 C CA . MET A 1 90 ? 12.653 1.329 -7.628 1.00 96.06 90 MET A CA 1
ATOM 709 C C . MET A 1 90 ? 12.828 1.885 -9.034 1.00 96.06 90 MET A C 1
ATOM 711 O O . MET A 1 90 ? 12.055 1.567 -9.938 1.00 96.06 90 MET A O 1
ATOM 715 N N . TYR A 1 91 ? 13.882 2.675 -9.217 1.00 96.81 91 TYR A N 1
ATOM 716 C CA . TYR A 1 91 ? 14.254 3.213 -10.515 1.00 96.81 91 TYR A CA 1
ATOM 717 C C . TYR A 1 91 ? 15.666 2.772 -10.873 1.00 96.81 91 TYR A C 1
ATOM 719 O O . TYR A 1 91 ? 16.583 2.894 -10.060 1.00 96.81 91 TYR A O 1
ATOM 727 N N . VAL A 1 92 ? 15.854 2.289 -12.097 1.00 97.06 92 VAL A N 1
ATOM 728 C CA . VAL A 1 92 ? 17.177 1.977 -12.645 1.00 97.06 92 VAL A CA 1
ATOM 729 C C . VAL A 1 92 ? 17.444 2.871 -13.839 1.00 97.06 92 VAL A C 1
ATOM 731 O O . VAL A 1 92 ? 16.642 2.947 -14.770 1.00 97.06 92 VAL A O 1
ATOM 734 N N . PHE A 1 93 ? 18.597 3.532 -13.803 1.00 97.25 93 PHE A N 1
ATOM 735 C CA . PHE A 1 93 ? 19.127 4.282 -14.928 1.00 97.25 93 PHE A CA 1
ATOM 736 C C . PHE A 1 93 ? 20.018 3.377 -15.776 1.00 97.25 93 PHE A C 1
ATOM 738 O O . PHE A 1 93 ? 21.016 2.838 -15.292 1.00 97.25 93 PHE A O 1
ATOM 745 N N . VAL A 1 94 ? 19.665 3.233 -17.048 1.00 95.69 94 VAL A N 1
ATOM 746 C CA . VAL A 1 94 ? 20.480 2.535 -18.038 1.00 95.69 94 VAL A CA 1
ATOM 747 C C . VAL A 1 94 ? 21.303 3.581 -18.773 1.00 95.69 94 VAL A C 1
ATOM 749 O O . VAL A 1 94 ? 20.752 4.458 -19.437 1.00 95.69 94 VAL A O 1
ATOM 752 N N . ALA A 1 95 ? 22.627 3.509 -18.637 1.00 96.81 95 ALA A N 1
ATOM 753 C CA . ALA A 1 95 ? 23.527 4.423 -19.326 1.00 96.81 95 ALA A CA 1
ATOM 754 C C . ALA A 1 95 ? 23.506 4.170 -20.849 1.00 96.81 95 ALA A C 1
ATOM 756 O O . ALA A 1 95 ? 23.375 3.015 -21.269 1.00 96.81 95 ALA A O 1
ATOM 757 N N . PRO A 1 96 ? 23.670 5.216 -21.684 1.00 97.31 96 PRO A N 1
ATOM 758 C CA . PRO A 1 96 ? 23.793 5.042 -23.127 1.00 97.31 96 PRO A CA 1
ATOM 759 C C . PRO A 1 96 ? 24.950 4.096 -23.474 1.00 97.31 96 PRO A C 1
ATOM 761 O O . PRO A 1 96 ? 26.049 4.236 -22.934 1.00 97.31 96 PRO A O 1
ATOM 764 N N . HIS A 1 97 ? 24.718 3.147 -24.377 1.00 95.31 97 HIS A N 1
ATOM 765 C CA . HIS A 1 97 ? 25.719 2.167 -24.810 1.00 95.31 97 HIS A CA 1
ATOM 766 C C . HIS A 1 97 ? 25.421 1.674 -26.232 1.00 95.31 97 HIS A C 1
ATOM 768 O O . HIS A 1 97 ? 24.375 1.979 -26.799 1.00 95.31 97 HIS A O 1
ATOM 774 N N . LEU A 1 98 ? 26.349 0.934 -26.840 1.00 96.88 98 LEU A N 1
ATOM 775 C CA . LEU A 1 98 ? 26.129 0.296 -28.141 1.00 96.88 98 LEU A CA 1
ATOM 776 C C . LEU A 1 98 ? 25.565 -1.115 -27.944 1.00 96.88 98 LEU A C 1
ATOM 778 O O . LEU A 1 98 ? 26.015 -1.843 -27.057 1.00 96.88 98 LEU A O 1
ATOM 782 N N . ALA A 1 99 ? 24.614 -1.517 -28.787 1.00 94.50 99 ALA A N 1
ATOM 783 C CA . ALA A 1 99 ? 24.131 -2.894 -28.830 1.00 94.50 99 ALA A CA 1
ATOM 784 C C . ALA A 1 99 ? 25.270 -3.854 -29.216 1.00 94.50 99 ALA A C 1
ATOM 786 O O . ALA A 1 99 ? 26.000 -3.583 -30.171 1.00 94.50 99 ALA A O 1
ATOM 787 N N . ALA A 1 100 ? 25.401 -4.983 -28.508 1.00 92.44 100 ALA A N 1
ATOM 788 C CA . ALA A 1 100 ? 26.518 -5.915 -28.691 1.00 92.44 100 ALA A CA 1
ATOM 789 C C . ALA A 1 100 ? 26.647 -6.408 -30.146 1.00 92.44 100 ALA A C 1
ATOM 791 O O . ALA A 1 100 ? 27.727 -6.316 -30.729 1.00 92.44 100 ALA A O 1
ATOM 792 N N . ASP A 1 101 ? 25.536 -6.837 -30.749 1.00 93.69 101 ASP A N 1
ATOM 793 C CA . ASP A 1 101 ? 25.551 -7.485 -32.065 1.00 93.69 101 ASP A CA 1
ATOM 794 C C . ASP A 1 101 ? 25.500 -6.488 -33.229 1.00 93.69 101 ASP A C 1
ATOM 796 O O . ASP A 1 101 ? 26.218 -6.628 -34.215 1.00 93.69 101 ASP A O 1
ATOM 800 N N . THR A 1 102 ? 24.642 -5.468 -33.135 1.00 94.56 102 THR A N 1
ATOM 801 C CA . THR A 1 102 ? 24.369 -4.545 -34.251 1.00 94.56 102 THR A CA 1
ATOM 802 C C . THR A 1 102 ? 25.172 -3.249 -34.180 1.00 94.56 102 THR A C 1
ATOM 804 O O . THR A 1 102 ? 25.149 -2.483 -35.141 1.00 94.56 102 THR A O 1
ATOM 807 N N . GLN A 1 103 ? 25.861 -2.981 -33.061 1.00 94.88 103 GLN A N 1
ATOM 808 C CA . GLN A 1 103 ? 26.602 -1.737 -32.796 1.00 94.88 103 GLN A CA 1
ATOM 809 C C . GLN A 1 103 ? 25.749 -0.461 -32.942 1.00 94.88 103 GLN A C 1
ATOM 811 O O . GLN A 1 103 ? 26.271 0.642 -33.099 1.00 94.88 103 GLN A O 1
ATOM 816 N N . VAL A 1 104 ? 24.421 -0.593 -32.877 1.00 97.25 104 VAL A N 1
ATOM 817 C CA . VAL A 1 104 ? 23.483 0.534 -32.924 1.00 97.25 104 VAL A CA 1
ATOM 818 C C . VAL A 1 104 ? 23.471 1.236 -31.559 1.00 97.25 104 VAL A C 1
ATOM 820 O O . VAL A 1 104 ? 23.452 0.548 -30.533 1.00 97.25 104 VAL A O 1
ATOM 823 N N . PRO A 1 105 ? 23.476 2.583 -31.508 1.00 96.25 105 PRO A N 1
ATOM 824 C CA . PRO A 1 105 ? 23.435 3.315 -30.249 1.00 96.25 105 PRO A CA 1
ATOM 825 C C . PRO A 1 105 ? 22.082 3.175 -29.548 1.00 96.25 105 PRO A C 1
ATOM 827 O O . PRO A 1 105 ? 21.032 3.467 -30.121 1.00 96.25 105 PRO A O 1
ATOM 830 N N . ILE A 1 106 ? 22.130 2.776 -28.280 1.00 96.00 106 ILE A N 1
ATOM 831 C CA . ILE A 1 106 ? 20.996 2.726 -27.360 1.00 96.00 106 ILE A CA 1
ATOM 832 C C . ILE A 1 106 ? 21.073 3.976 -26.468 1.00 96.00 106 ILE A C 1
ATOM 834 O O . ILE A 1 106 ? 22.102 4.190 -25.814 1.00 96.00 106 ILE A O 1
ATOM 838 N N . PRO A 1 107 ? 20.033 4.834 -26.443 1.00 96.88 107 PRO A N 1
ATOM 839 C CA . PRO A 1 107 ? 20.028 6.027 -25.603 1.00 96.88 107 PRO A CA 1
ATOM 840 C C . PRO A 1 107 ? 19.932 5.652 -24.122 1.00 96.88 107 PRO A C 1
ATOM 842 O O . PRO A 1 107 ? 19.516 4.553 -23.769 1.00 96.88 107 PRO A O 1
ATOM 845 N N . GLY A 1 108 ? 20.291 6.586 -23.245 1.00 96.81 108 GLY A N 1
ATOM 846 C CA . GLY A 1 108 ? 20.083 6.409 -21.813 1.00 96.81 108 GLY A CA 1
ATOM 847 C C . GLY A 1 108 ? 18.615 6.604 -21.443 1.00 96.81 108 GLY A C 1
ATOM 848 O O . GLY A 1 108 ? 17.963 7.504 -21.973 1.00 96.81 108 GLY A O 1
ATOM 849 N N . TYR A 1 109 ? 18.099 5.783 -20.532 1.00 96.31 109 TYR A N 1
ATOM 850 C CA . TYR A 1 109 ? 16.715 5.874 -20.064 1.00 96.31 109 TYR A CA 1
ATOM 851 C C . TYR A 1 109 ? 16.578 5.433 -18.606 1.00 96.31 109 TYR A C 1
ATOM 853 O O . TYR A 1 109 ? 17.435 4.744 -18.051 1.00 96.31 109 TYR A O 1
ATOM 861 N N . LEU A 1 110 ? 15.480 5.858 -17.984 1.00 97.50 110 LEU A N 1
ATOM 862 C CA . LEU A 1 110 ? 15.070 5.426 -16.656 1.00 97.50 110 LEU A CA 1
ATOM 863 C C . LEU A 1 110 ? 14.002 4.340 -16.800 1.00 97.50 110 LEU A C 1
ATOM 865 O O . LEU A 1 110 ? 13.105 4.457 -17.632 1.00 97.50 110 LEU A O 1
ATOM 869 N N . THR A 1 111 ? 14.091 3.305 -15.979 1.00 95.88 111 THR A N 1
ATOM 870 C CA . THR A 1 111 ? 13.060 2.270 -15.854 1.00 95.88 111 THR A CA 1
ATOM 871 C C . THR A 1 111 ? 12.555 2.233 -14.428 1.00 95.88 111 THR A C 1
ATOM 873 O O . THR A 1 111 ? 13.332 2.471 -13.506 1.00 95.88 111 THR A O 1
ATOM 876 N N . GLU A 1 112 ? 11.272 1.935 -14.253 1.00 97.00 112 GLU A N 1
ATOM 877 C CA . GLU A 1 112 ? 10.658 1.730 -12.945 1.00 97.00 112 GLU A CA 1
ATOM 878 C C . GLU A 1 112 ? 10.234 0.270 -12.771 1.00 97.00 112 GLU A C 1
ATOM 880 O O . GLU A 1 112 ? 9.789 -0.376 -13.720 1.00 97.00 112 GLU A O 1
ATOM 885 N N . PHE A 1 113 ? 10.377 -0.260 -11.560 1.00 95.75 113 PHE A N 1
ATOM 886 C CA . P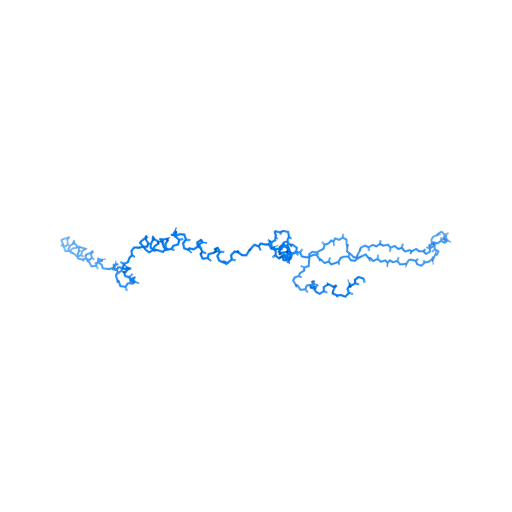HE A 1 113 ? 9.861 -1.577 -11.185 1.00 95.75 113 PHE A CA 1
ATOM 887 C C . PHE A 1 113 ? 9.620 -1.642 -9.678 1.00 95.75 113 PHE A C 1
ATOM 889 O O . PHE A 1 113 ? 10.127 -0.827 -8.911 1.00 95.75 113 PHE A O 1
ATOM 896 N N . LYS A 1 114 ? 8.818 -2.605 -9.230 1.00 96.06 114 LYS A N 1
ATOM 897 C CA . LYS A 1 114 ? 8.594 -2.839 -7.800 1.00 96.06 114 LYS A CA 1
ATOM 898 C C . LYS A 1 114 ? 9.735 -3.638 -7.189 1.00 96.06 114 LYS A C 1
ATOM 900 O O . LYS A 1 114 ? 10.279 -4.524 -7.840 1.00 96.06 114 LYS A O 1
ATOM 905 N N . MET A 1 115 ? 10.077 -3.335 -5.937 1.00 94.81 115 MET A N 1
ATOM 906 C CA . MET A 1 115 ? 11.106 -4.076 -5.205 1.00 94.81 115 MET A CA 1
ATOM 907 C C . MET A 1 115 ? 10.745 -5.563 -5.050 1.00 94.81 115 MET A C 1
ATOM 909 O O . MET A 1 115 ? 11.623 -6.412 -5.189 1.00 94.81 115 MET A O 1
ATOM 913 N N . TRP A 1 116 ? 9.463 -5.874 -4.825 1.00 94.94 116 TRP A N 1
ATOM 914 C CA . TRP A 1 116 ? 8.933 -7.242 -4.780 1.00 94.94 116 TRP A CA 1
ATOM 915 C C . TRP A 1 116 ? 7.813 -7.453 -5.802 1.00 94.94 116 TRP A C 1
ATOM 917 O O . TRP A 1 116 ? 7.032 -6.541 -6.079 1.00 94.94 116 TRP A O 1
ATOM 927 N N . GLU A 1 117 ? 7.706 -8.677 -6.325 1.00 93.44 117 GLU A N 1
ATOM 928 C CA . GLU A 1 117 ? 6.649 -9.078 -7.267 1.00 93.44 117 GLU A CA 1
ATOM 929 C C . GLU A 1 117 ? 5.271 -9.170 -6.594 1.00 93.44 117 GLU A C 1
ATOM 931 O O . GLU A 1 117 ? 4.250 -8.859 -7.204 1.00 93.44 117 GLU A O 1
ATOM 936 N N . GLN A 1 118 ? 5.245 -9.569 -5.321 1.00 94.81 118 GLN A N 1
ATOM 937 C CA . GLN A 1 118 ? 4.031 -9.731 -4.527 1.00 94.81 118 GLN A CA 1
ATOM 938 C C . GLN A 1 118 ? 4.135 -8.936 -3.227 1.00 94.81 118 GLN A C 1
ATOM 940 O O . GLN A 1 118 ? 5.223 -8.714 -2.696 1.00 94.81 118 GLN A O 1
ATOM 945 N N . GLU A 1 119 ? 2.989 -8.508 -2.703 1.00 92.75 119 GLU A N 1
ATOM 946 C CA . GLU A 1 119 ? 2.923 -7.924 -1.367 1.00 92.75 119 GLU A CA 1
ATOM 947 C C . GLU A 1 119 ? 2.935 -9.030 -0.311 1.00 92.75 119 GLU A C 1
ATOM 949 O O . GLU A 1 119 ? 2.218 -10.028 -0.414 1.00 92.75 119 GLU A O 1
ATOM 954 N N . HIS A 1 120 ? 3.744 -8.837 0.727 1.00 90.94 120 HIS A N 1
ATOM 955 C CA . HIS A 1 120 ? 3.872 -9.781 1.830 1.00 90.94 120 HIS A CA 1
ATOM 956 C C . HIS A 1 120 ? 3.324 -9.167 3.113 1.00 90.94 120 HIS A C 1
ATOM 958 O O . HIS A 1 120 ? 3.529 -7.983 3.380 1.00 90.94 120 HIS A O 1
ATOM 964 N N . TYR A 1 121 ? 2.638 -9.973 3.921 1.00 92.19 121 TYR A N 1
ATOM 965 C CA . TYR A 1 121 ? 2.277 -9.569 5.276 1.00 92.19 121 TYR A CA 1
ATOM 966 C C . TYR A 1 121 ? 3.520 -9.520 6.152 1.00 92.19 121 TYR A C 1
ATOM 968 O O . TYR A 1 121 ? 4.363 -10.412 6.090 1.00 92.19 121 TYR A O 1
ATOM 976 N N . ALA A 1 122 ? 3.604 -8.481 6.971 1.00 90.75 122 ALA A N 1
ATOM 977 C CA . ALA A 1 122 ? 4.709 -8.296 7.883 1.00 90.75 122 ALA A CA 1
ATOM 978 C C . ALA A 1 122 ? 4.565 -9.184 9.122 1.00 90.75 122 ALA A C 1
ATOM 980 O O . ALA A 1 122 ? 3.469 -9.344 9.677 1.00 90.75 122 ALA A O 1
ATOM 981 N N . LEU A 1 123 ? 5.685 -9.731 9.582 1.00 90.00 123 LEU A N 1
ATOM 982 C CA . LEU A 1 123 ? 5.765 -10.426 10.858 1.00 90.00 123 LEU A CA 1
ATOM 983 C C . LEU A 1 123 ? 5.752 -9.423 12.026 1.00 90.00 123 LEU A C 1
ATOM 985 O O . LEU A 1 123 ? 6.053 -8.234 11.853 1.00 90.00 123 LEU A O 1
ATOM 989 N N . PRO A 1 124 ? 5.411 -9.876 13.247 1.00 85.56 124 PRO A N 1
ATOM 990 C CA . PRO A 1 124 ? 5.430 -9.015 14.422 1.00 85.56 124 PRO A CA 1
ATOM 991 C C . PRO A 1 124 ? 6.803 -8.357 14.625 1.00 85.56 124 PRO A C 1
ATOM 993 O O . PRO A 1 124 ? 7.805 -9.043 14.805 1.00 85.56 124 PRO A O 1
ATOM 996 N N . GLY A 1 125 ? 6.831 -7.022 14.625 1.00 85.00 125 GLY A N 1
ATOM 997 C CA . GLY A 1 125 ? 8.045 -6.223 14.825 1.00 85.00 125 GLY A CA 1
ATOM 998 C C . GLY A 1 125 ? 8.793 -5.819 13.550 1.00 85.00 125 GLY A C 1
ATOM 999 O O . GLY A 1 125 ? 9.743 -5.049 13.654 1.00 85.00 125 GLY A O 1
ATOM 1000 N N . GLU A 1 126 ? 8.379 -6.280 12.364 1.00 87.00 126 GLU A N 1
ATOM 1001 C CA . GLU A 1 126 ? 9.017 -5.883 11.094 1.00 87.00 126 GLU A CA 1
ATOM 1002 C C . GLU A 1 126 ? 8.580 -4.497 10.606 1.00 87.00 126 GLU A C 1
ATOM 1004 O O . GLU A 1 126 ? 9.367 -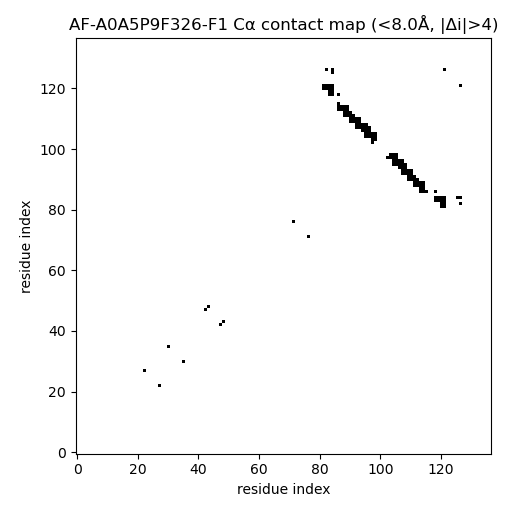3.779 9.993 1.00 87.00 126 GLU A O 1
ATOM 1009 N N . VAL A 1 127 ? 7.337 -4.098 10.896 1.00 83.12 127 VAL A N 1
ATOM 1010 C CA . VAL A 1 127 ? 6.857 -2.738 10.624 1.00 83.12 127 VAL A CA 1
ATOM 1011 C C . VAL A 1 127 ? 7.031 -1.907 11.882 1.00 83.12 127 VAL A C 1
ATOM 1013 O O . VAL A 1 127 ? 6.469 -2.220 12.932 1.00 83.12 127 VAL A O 1
ATOM 1016 N N . SER A 1 128 ? 7.798 -0.828 11.764 1.00 71.06 128 SER A N 1
ATOM 1017 C CA . SER A 1 128 ? 7.818 0.221 12.773 1.00 71.06 128 SER A CA 1
ATOM 1018 C C . SER A 1 128 ? 6.553 1.061 12.624 1.00 71.06 128 SER A C 1
ATOM 1020 O O . SER A 1 128 ? 6.327 1.654 11.575 1.00 71.06 128 SER A O 1
ATOM 1022 N N . ASP A 1 129 ? 5.746 1.162 13.680 1.00 64.06 129 ASP A N 1
ATOM 1023 C CA . ASP A 1 129 ? 4.613 2.098 13.723 1.00 64.06 129 ASP A CA 1
ATOM 1024 C C . ASP A 1 129 ? 5.068 3.576 13.723 1.00 64.06 129 ASP A C 1
ATOM 1026 O O . ASP A 1 129 ? 4.236 4.482 13.686 1.00 64.06 129 ASP A O 1
ATOM 1030 N N . MET A 1 130 ? 6.382 3.843 13.741 1.00 52.38 130 MET A N 1
ATOM 1031 C CA . MET A 1 130 ? 6.952 5.172 13.514 1.00 52.38 130 MET A CA 1
ATOM 1032 C C . MET A 1 130 ? 6.988 5.504 12.018 1.00 52.38 130 MET A C 1
ATOM 1034 O O . MET A 1 130 ? 8.062 5.673 11.443 1.00 52.38 130 MET A O 1
ATOM 1038 N N . GLU A 1 131 ? 5.833 5.621 11.372 1.00 54.97 131 GLU A N 1
ATOM 1039 C CA . GLU A 1 131 ? 5.771 6.179 10.021 1.00 54.97 131 GLU A CA 1
ATOM 1040 C C . GLU A 1 131 ? 5.251 7.627 10.070 1.00 54.97 131 GLU A C 1
ATOM 1042 O O . GLU A 1 131 ? 4.105 7.893 10.421 1.00 54.97 131 GLU A O 1
ATOM 1047 N N . ASN A 1 132 ? 6.136 8.563 9.700 1.00 51.59 132 ASN A N 1
ATOM 1048 C CA . ASN A 1 132 ? 5.846 9.907 9.178 1.00 51.59 132 ASN A CA 1
ATOM 1049 C C . ASN A 1 132 ? 5.244 11.001 10.093 1.00 51.59 132 ASN A C 1
ATOM 1051 O O . ASN A 1 132 ? 4.371 11.757 9.677 1.00 51.59 132 ASN A O 1
ATOM 1055 N N . SER A 1 133 ? 5.793 11.233 11.288 1.00 46.47 133 SER A N 1
ATOM 1056 C CA . SER A 1 133 ? 5.517 12.467 12.058 1.00 46.47 133 SER A CA 1
ATOM 1057 C C . SER A 1 133 ? 6.277 13.722 11.577 1.00 46.47 133 SER A C 1
ATOM 1059 O O . SER A 1 133 ? 6.103 14.792 12.155 1.00 46.47 133 SER A O 1
ATOM 1061 N N . PHE A 1 134 ? 7.083 13.631 10.510 1.00 50.00 134 PHE A N 1
ATOM 1062 C CA . PHE A 1 134 ? 7.843 14.763 9.945 1.00 50.00 134 PHE A CA 1
ATOM 1063 C C . PHE A 1 134 ? 7.365 15.227 8.558 1.00 50.00 134 PHE A C 1
ATOM 1065 O O . PHE A 1 134 ? 7.916 16.180 8.014 1.00 50.00 134 PHE A O 1
ATOM 1072 N N . GLY A 1 135 ? 6.324 14.605 7.998 1.00 46.94 135 GLY A N 1
ATOM 1073 C CA . GLY A 1 135 ? 5.655 15.069 6.779 1.00 46.94 135 GLY A CA 1
ATOM 1074 C C . GLY A 1 135 ? 4.557 16.082 7.095 1.00 46.94 135 GLY A C 1
ATOM 1075 O O . GLY A 1 135 ? 3.384 15.814 6.853 1.00 46.94 135 GLY A O 1
ATOM 1076 N N . GLY A 1 136 ? 4.929 17.205 7.712 1.00 40.72 136 GLY A N 1
ATOM 1077 C CA . GLY A 1 136 ? 4.064 18.378 7.809 1.00 40.72 136 GLY A CA 1
ATOM 1078 C C . GLY A 1 136 ? 3.995 19.093 6.458 1.00 40.72 136 GLY A C 1
ATOM 1079 O O . GLY A 1 136 ? 5.017 19.192 5.789 1.00 40.72 136 GLY A O 1
ATOM 1080 N N . GLN A 1 137 ? 2.772 19.505 6.109 1.00 34.91 137 GLN A N 1
ATOM 1081 C CA . GLN A 1 137 ? 2.319 20.364 4.998 1.00 34.91 137 GLN A CA 1
ATOM 1082 C C . GLN A 1 137 ? 3.385 21.107 4.183 1.00 34.91 137 GLN A C 1
ATOM 1084 O O . GLN A 1 137 ? 4.209 21.827 4.789 1.00 34.91 137 GLN A O 1
#

Foldseek 3Di:
DVVVVVVVVVVVVVVPPDDDDVPPPDDDDPDDPVVVVVVVVVVVVPCVVVVVVVVVDDPDDDPPDPCVVVDDDPVNVCCVPWPWDDWDKDKDWDPWDADPPPRHIDHIDIDIDTPDPDIGTDDPPPDDPPPDPPPDD

Secondary structure (DSSP, 8-state):
-HHHHHHHHHHHHHTT-----GGGTSPPPSS-HHHHHHHHHHHHHSSHHHHHHHHT-----TT---GGGGS--HHHHHHHH-PBPP-PEEEEEEPPEE-TTT-PEEPPEEEEEESSSS--BPPTTTS-S---TT---

Radius of gyration: 40.54 Å; Cα contacts (8 Å, |Δi|>4): 69; chains: 1; bounding box: 65×93×93 Å

Solvent-accessible surface area (backbone atoms only — not comparable to full-atom values): 9104 Å² total; per-residue (Å²): 108,75,67,58,53,51,54,53,52,54,55,54,59,65,71,66,80,74,82,87,75,66,76,83,80,49,86,80,70,95,63,56,70,66,58,55,49,51,56,56,45,55,67,54,67,69,50,56,51,57,55,58,50,52,77,70,59,70,79,89,52,97,82,64,74,77,56,68,83,73,54,86,40,76,69,57,54,50,55,75,72,61,45,63,50,88,71,55,78,42,75,49,76,44,74,59,47,62,40,90,88,77,63,48,80,41,77,58,50,77,45,77,47,60,74,52,97,67,88,45,75,48,57,96,81,71,66,69,88,84,70,69,94,80,75,70,133

Mean predicted aligned error: 19.1 Å

Sequence (137 aa):
MRTLTVVLTVTLISLLSACATKDSILPVPEHDMKDVYDRHMQGIGGGQLYDTRSLLRRPKIEGDDDLSYYVRTEKTQLQARFKTLPNPTMYVFVAPHLAADTQVPIPGYLTEFKMWEQEHYALPGEVSDMENSFGGQ

pLDDT: mean 77.72, std 14.16, range [34.91, 97.5]

Nearest PDB structures (foldseek):
  7pkt-assembly1_r  TM=1.649E-01  e=6.451E+00  Chlamydomonas reinhardtii
  7pd3-assembly1_U  TM=1.822E-01  e=8.205E+00  Homo sapiens

=== Feature glossary ===
The record interleaves many kinds of information about one protein. Here is each kind framed as the question it answers.

Q: What does the local fold look like, residue by residue?
A: A 3Di character summarizes, for each residue, the relative orientation of the Cα frame of its nearest spatial neighbo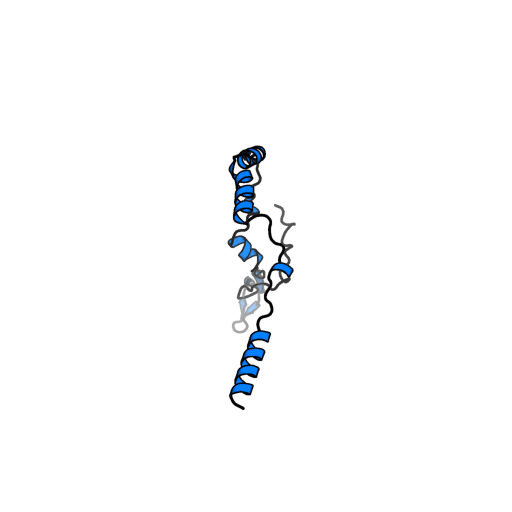r. Because it encodes fold topology rather than chemistry, 3Di alignments detect remote structural similarity that sequence alignment misses.

Q: Which residues are in helices, strands, or loops?
A: Secondary structure is the local, repeating backbone conformation. DSSP classifies it into eight states by reading the hydrogen-bond network: three helix types (H, G, I), two β types (E, B), two non-regular types (T, S), and unstructured coil (-).

Q: How big and how compact is the w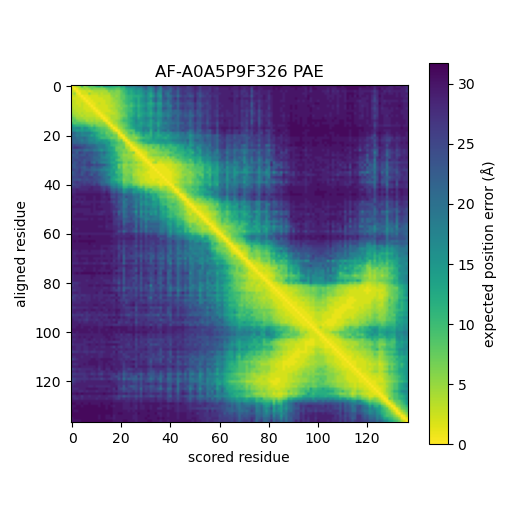hole molecule?
A: Three whole-structure scalars: the radius of gyration (RMS distance of Cα from centroid, in Å), the count of Cα–Cα contacts (pairs closer than 8 Å and separated by more than four residues in sequence — i.e. tertiary, not local, contacts), and the bounding-box dimensions. Together they distinguish compact globular folds from extended fibres or disordered chains.

Q: How confident is the AlphaFold model at each residue?
A: For AlphaFold models, the B-factor field carries pLDDT — the model's own estimate of local accuracy on a 0–100 scale. Regions with pLDDT<50 s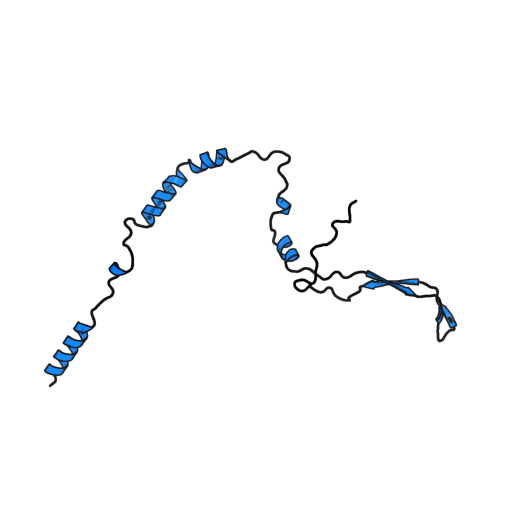hould be treated as essentially unmodeled; they often correspond to intrinsically disordered segments.

Q: What family and function is it annotated with?
A: Functional annotations link the protein to curated databases. InterPro entries identify conserved domains and families by matching the sequence against member-database signatures (Pfam, PROSITE, CDD, …). Gene Ontology (GO) terms describe molecular function, biological process, and cellular component in a controlled vocabulary. CATH places the structure in a hierarchical fold classification (Class/Architecture/Topology/Homologous-superfamily). The organism is the source species.

Q: What known structures does this most resemble?
A: Nearest PDB neighbors are the top structural matches found by Foldseek when searching this structure against the entire Protein Data Bank. Each hit reports a TM-score (0 to 1; >0.5 almost always implies the same fold) and an E-value. These are *structural* homologs — they may share no detectable sequence similarity.

Q: Which residues are buried vs exposed?
A: Solvent-accessible surface area (SASA) is the area in Å² traced out by the centre of a 1.4 Å probe sphere (a water molecule) rolled over the protein's van der Waals surface (Shrake–Rupley / Lee–Richards construction). Buried residues have near-zero SASA; fully exposed residues can exceed 200 Å². The total SASA scales roughly with the number of surface residues.

Q: What are the backbone torsion angles?
A: φ (phi) and ψ (psi) are the two rotatable backbone dihedrals per residue: φ is the C(i-1)–N–Cα–C torsion, ψ is the N–Cα–C–N(i+1) torsion, both in degrees on (−180°, 180°]. α-helical residues cluster near (−60°, −45°); β-strand residues near (−120°, +130°). A Ramachandran plot is simply a scatter of (φ, ψ) for every residue.

Q: Are the domains correctly placed relative to each other?
A: Predicted aligned error is AlphaFold's pairwise confidence. Unlike pLDDT (per-residue), PAE is per-residue-pair and captures whether two parts of the structure are correctly placed relative to each other. Units are ångströms of expected positional error.

Q: What if only a Cα trace is available?
A: P-SEA three-state annotation labels each residue as helix, strand, or coil based purely on the geometry of the Cα trace. It serves as a fallback when the full backbone (and thus DSSP) is unavailable.

Q: What is the amino-acid chain?
A: This is the polypeptide sequence — one letter per residue, N-terminus first. Length ranges from a few dozen residues for small domains to over a thousand for large multi-domain proteins.

Q: What do the rendered images show?
A: The six renders are orthographic views along the three Cartesian axes in both directions. Representation (cartoon, sticks, or surface) and color scheme (sequence-rainbow or by-chain) vary across proteins so the training set covers all the common visualization conventions.

Q: What do the diagnostic plots show?
A: Plot images: a contact map (which residues are close in 3D, as an N×N binary image), a Ramachandran scatter (backbone torsion angles, revealing secondary-structure composition at a glance), and — for AlphaFold structures — a PAE heatmap (pairwise prediction confidence).

Q: How mobile is each atom in the crystal?
A: B-factor (Debye–Waller factor) reflects atomic displacement in the crystal lattice. It is an experimental observable (units Å²), not a prediction; low values mean the atom is pinned down, high values mean it moves or is heterogeneous across the crystal.

Q: Where is each backbone atom in 3D?
A: The mmCIF table is the protein's shape written out atom by atom. For each backbone N, Cα, C, and carbonyl O, it records an (x, y, z) coordinate triple in Å plus the residue type, chain letter, and residue number.